Protein AF-A0A412Z226-F1 (afdb_monomer)

Organism: NCBI:txid208479

Sequence (135 aa):
MMKLFKIIYNSFLWAMTMAILCFKNEWLQMRVNTGYIFGGLLILSTVAVWFVFRKRENVFNSLFTAGNLVVCSAIGLVLYGSERMKVVPAALVREGIHQTRIPFSKINLILCIITVAGMFIIGLNDILKLKQADR

Mean predicted aligned error: 6.33 Å

Foldseek 3Di:
DVQLLLLLLLQLLVLLLVLLVQCVPPVSVVPDQSLVSSVVSSVVSSVVSCVVCVPPRPPRALVVSVVSNVVSVVSNCVPQNPPCSQQSSLSSNCSNVVPPPDDSVVSVVVVVCSNVVSSVVRNVVNVV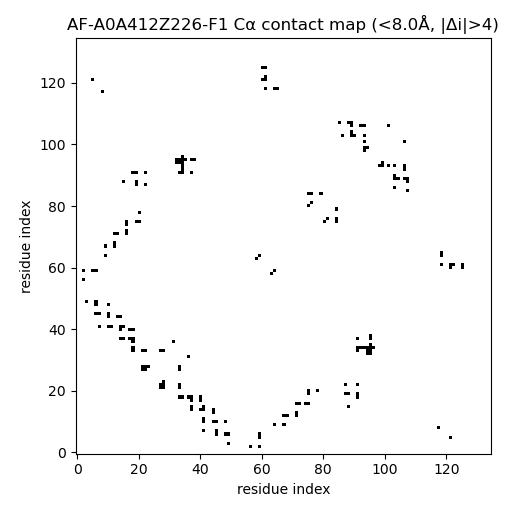VVVVVVD

Secondary structure (DSSP, 8-state):
-HHHHHHHHHHHHHHHHHHHHHHT-HHHHHHS-HHHHHHHHHHHHHHHHHHHTTT-SSS--HHHHHHHHHHHHHHHHHHHHHHHTTTHHHHHHHHHTT-TTS-HHHHHHHHHHHHHHHHHHHHHHHHHHHHHH--

Radius of gyration: 16.16 Å; Cα contacts (8 Å, |Δi|>4): 107; chains: 1; bounding box: 41×26×45 Å

Solvent-accessible surface area (backbone atoms only — not comparable to full-atom values): 7333 Å² total; per-residue (Å²): 113,69,68,59,52,52,45,45,53,55,19,43,50,51,18,50,45,51,32,53,56,49,56,68,37,60,74,49,49,77,75,40,64,51,17,54,49,27,54,50,38,30,52,53,41,30,52,52,51,48,64,76,41,65,88,55,83,76,74,77,38,48,69,52,52,52,50,49,51,51,51,40,50,48,53,47,39,74,76,53,32,80,72,44,56,71,44,52,65,26,50,33,53,34,55,47,69,73,43,86,84,65,57,54,68,61,48,43,51,51,52,48,49,52,55,53,50,53,51,49,56,45,41,52,52,50,53,53,51,53,60,60,73,77,105

Structure (mmCIF, N/CA/C/O backbone):
data_AF-A0A412Z226-F1
#
_entry.id   AF-A0A412Z226-F1
#
loop_
_atom_site.group_PDB
_atom_site.id
_atom_site.type_symbol
_atom_site.label_atom_id
_atom_site.label_alt_id
_atom_site.label_comp_id
_atom_site.label_asym_id
_atom_site.label_entity_id
_atom_site.label_seq_id
_atom_site.pdbx_PDB_ins_code
_atom_site.Cartn_x
_atom_site.Cartn_y
_atom_site.Cartn_z
_atom_site.occupancy
_atom_site.B_iso_or_equiv
_atom_site.auth_seq_id
_atom_site.auth_comp_id
_atom_site.auth_asym_id
_atom_site.auth_atom_id
_atom_site.pdbx_PDB_model_num
ATOM 1 N N . MET A 1 1 ? -1.911 2.438 21.346 1.00 64.62 1 MET A N 1
ATOM 2 C CA . MET A 1 1 ? -0.945 1.841 20.391 1.00 64.62 1 MET A CA 1
ATOM 3 C C . MET A 1 1 ? -1.627 1.336 19.112 1.00 64.62 1 MET A C 1
ATOM 5 O O . MET A 1 1 ? -1.274 1.804 18.038 1.00 64.62 1 MET A O 1
ATOM 9 N N . MET A 1 2 ? -2.672 0.500 19.203 1.00 82.56 2 MET A N 1
ATOM 10 C CA . MET 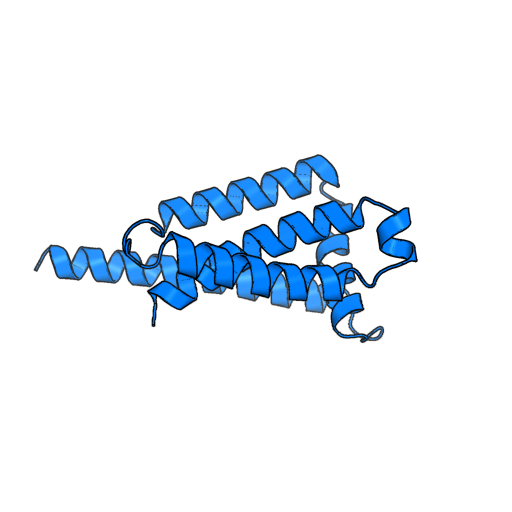A 1 2 ? -3.373 -0.062 18.026 1.00 82.56 2 MET A CA 1
ATOM 11 C C . MET A 1 2 ? -3.993 0.970 17.067 1.00 82.56 2 MET A C 1
ATOM 13 O O . MET A 1 2 ? -3.996 0.763 15.857 1.00 82.56 2 MET A O 1
ATOM 17 N N . LYS A 1 3 ? -4.470 2.117 17.574 1.00 80.19 3 LYS A N 1
ATOM 18 C CA . LYS A 1 3 ? -4.974 3.214 16.728 1.00 80.19 3 LYS A CA 1
ATOM 19 C C . LYS A 1 3 ? -3.901 3.754 15.776 1.00 80.19 3 LYS A C 1
ATOM 21 O O . LYS A 1 3 ? -4.180 3.974 14.604 1.00 80.19 3 LYS A O 1
ATOM 26 N N . LEU A 1 4 ? -2.675 3.933 16.271 1.00 83.19 4 LEU A N 1
ATOM 27 C CA . LEU A 1 4 ? -1.553 4.427 15.473 1.00 83.19 4 LEU A CA 1
ATOM 28 C C . LEU A 1 4 ? -1.175 3.413 14.386 1.00 83.19 4 LEU A C 1
ATOM 30 O O . LEU A 1 4 ? -0.998 3.796 13.237 1.00 83.19 4 LEU A O 1
ATOM 34 N N . PHE A 1 5 ? -1.151 2.120 14.727 1.00 87.00 5 PHE A N 1
ATOM 35 C CA . PHE A 1 5 ? -0.902 1.045 13.764 1.00 87.00 5 PHE A CA 1
ATOM 36 C C . PHE A 1 5 ? -1.931 1.039 12.625 1.00 87.00 5 PHE A C 1
ATOM 38 O O . PHE A 1 5 ? -1.558 1.018 11.457 1.00 87.00 5 PHE A O 1
ATOM 45 N N . LYS A 1 6 ? -3.226 1.144 12.954 1.00 86.75 6 LYS A N 1
ATOM 46 C CA . LYS A 1 6 ? -4.313 1.228 11.964 1.00 86.75 6 LYS A CA 1
ATOM 47 C C . LYS A 1 6 ? -4.163 2.428 11.025 1.00 86.75 6 LYS A C 1
ATOM 49 O O . LYS A 1 6 ? -4.404 2.293 9.826 1.00 86.75 6 LYS A O 1
ATOM 54 N N . ILE A 1 7 ? -3.752 3.579 11.562 1.00 87.19 7 ILE A N 1
ATOM 55 C CA . ILE A 1 7 ? -3.501 4.795 10.778 1.00 87.19 7 ILE A CA 1
ATOM 56 C C . ILE A 1 7 ? -2.303 4.596 9.850 1.00 87.19 7 ILE A C 1
ATOM 58 O O . ILE A 1 7 ? -2.431 4.851 8.655 1.00 87.19 7 ILE A O 1
ATOM 62 N N . ILE A 1 8 ? -1.176 4.104 10.369 1.00 89.56 8 ILE A N 1
ATOM 63 C CA . ILE A 1 8 ? 0.040 3.858 9.580 1.00 89.56 8 ILE A CA 1
ATOM 64 C C . ILE A 1 8 ? -0.246 2.852 8.464 1.00 89.56 8 ILE A C 1
ATOM 66 O O . ILE A 1 8 ? 0.140 3.085 7.326 1.00 89.56 8 ILE A O 1
ATOM 70 N N . TYR A 1 9 ? -0.966 1.768 8.756 1.00 89.19 9 TYR A N 1
ATOM 71 C CA . TYR A 1 9 ? -1.285 0.744 7.764 1.00 89.19 9 TYR A CA 1
ATOM 72 C C . TYR A 1 9 ? -2.191 1.272 6.642 1.00 89.19 9 TYR A C 1
ATOM 74 O O . TYR A 1 9 ? -1.904 1.069 5.466 1.00 89.19 9 TYR A O 1
ATOM 82 N N . ASN A 1 10 ? -3.257 2.006 6.976 1.00 89.06 10 ASN A N 1
ATOM 83 C CA . ASN A 1 10 ? -4.110 2.613 5.948 1.00 89.06 10 ASN A CA 1
ATOM 84 C C . ASN A 1 10 ? -3.354 3.690 5.149 1.00 89.06 10 ASN A C 1
ATOM 86 O O . ASN A 1 10 ? -3.517 3.783 3.934 1.00 89.06 10 ASN A O 1
ATOM 90 N N . SER A 1 11 ? -2.486 4.456 5.812 1.00 90.06 11 SER A N 1
ATOM 91 C CA . SER A 1 11 ? -1.613 5.440 5.163 1.00 90.06 11 SER A CA 1
ATOM 92 C C . SER A 1 11 ? -0.607 4.767 4.230 1.00 90.06 11 SER A C 1
ATOM 94 O O . SER A 1 11 ? -0.366 5.269 3.142 1.00 90.06 11 SER A O 1
ATOM 96 N N . PHE A 1 12 ? -0.088 3.593 4.594 1.00 91.69 12 PHE A N 1
ATOM 97 C CA . PHE A 1 12 ? 0.779 2.778 3.746 1.00 91.69 12 PHE A CA 1
ATOM 98 C C . PHE A 1 12 ? 0.087 2.342 2.452 1.00 91.69 12 PHE A C 1
ATOM 100 O O . PHE A 1 12 ? 0.662 2.525 1.381 1.00 91.69 12 PHE A O 1
ATOM 107 N N . LEU A 1 13 ? -1.152 1.844 2.520 1.00 89.88 13 LEU A N 1
ATOM 108 C CA . LEU A 1 13 ? -1.909 1.447 1.324 1.00 89.88 13 LEU A CA 1
ATOM 109 C C . LEU A 1 13 ? -2.118 2.624 0.358 1.00 89.88 13 LEU A C 1
ATOM 111 O O . LEU A 1 13 ? -1.884 2.507 -0.849 1.00 89.88 13 LEU A O 1
ATOM 115 N N . TRP A 1 14 ? -2.502 3.782 0.896 1.00 90.06 14 TRP A N 1
ATOM 116 C CA . TRP A 1 14 ? -2.720 4.989 0.100 1.00 90.06 14 TRP A CA 1
ATOM 117 C C . TRP A 1 14 ? -1.420 5.600 -0.424 1.00 90.06 14 TRP A C 1
ATOM 119 O O . TRP A 1 14 ? -1.355 5.966 -1.596 1.00 90.06 14 TRP A O 1
ATOM 129 N N . ALA A 1 15 ? -0.369 5.662 0.395 1.00 89.19 15 ALA A N 1
ATOM 130 C CA . ALA A 1 15 ? 0.947 6.137 -0.023 1.00 89.19 15 ALA A CA 1
ATOM 131 C C . ALA A 1 15 ? 1.520 5.258 -1.137 1.00 89.19 15 ALA A C 1
ATOM 133 O O . ALA A 1 15 ? 2.048 5.787 -2.111 1.00 89.19 15 ALA A O 1
ATOM 134 N N . MET A 1 16 ? 1.351 3.935 -1.045 1.00 88.38 16 MET A N 1
ATOM 135 C CA . MET A 1 16 ? 1.778 3.011 -2.093 1.00 88.38 16 MET A CA 1
ATOM 136 C C . MET A 1 16 ? 1.019 3.257 -3.401 1.00 88.38 16 MET A C 1
ATOM 138 O O . MET A 1 16 ? 1.626 3.354 -4.463 1.00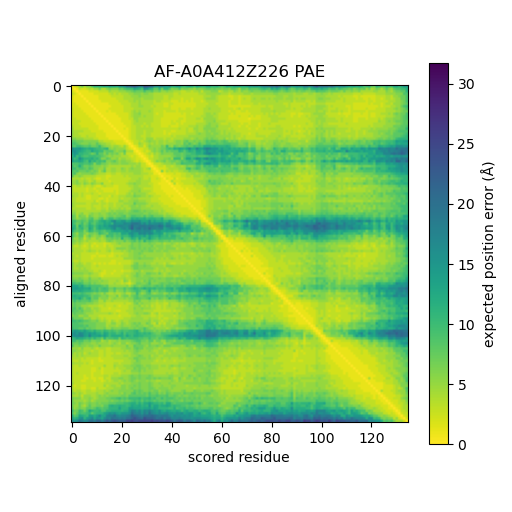 88.38 16 MET A O 1
ATOM 142 N N . THR A 1 17 ? -0.300 3.437 -3.325 1.00 88.19 17 THR A N 1
ATOM 143 C CA . THR A 1 17 ? -1.148 3.717 -4.496 1.00 88.19 17 THR A CA 1
ATOM 144 C C . THR A 1 17 ? -0.780 5.044 -5.162 1.00 88.19 17 THR A C 1
ATOM 146 O O . THR A 1 17 ? -0.627 5.110 -6.382 1.00 88.19 17 THR A O 1
ATOM 149 N N . MET A 1 18 ? -0.573 6.095 -4.367 1.00 85.94 18 MET A N 1
ATOM 150 C CA . MET A 1 18 ? -0.148 7.406 -4.862 1.00 85.94 18 MET A CA 1
ATOM 151 C C . MET A 1 18 ? 1.262 7.368 -5.455 1.00 85.94 18 MET A C 1
ATOM 153 O O . MET A 1 18 ? 1.515 7.983 -6.486 1.00 85.94 18 MET A O 1
ATOM 157 N N . ALA A 1 19 ? 2.172 6.600 -4.864 1.00 85.81 19 ALA A N 1
ATOM 158 C CA . ALA A 1 19 ? 3.516 6.448 -5.398 1.00 85.81 19 ALA A CA 1
ATOM 159 C C . ALA A 1 19 ? 3.513 5.685 -6.739 1.00 85.81 19 ALA A C 1
ATOM 161 O O . ALA A 1 19 ? 4.212 6.079 -7.670 1.00 85.81 19 ALA A O 1
ATOM 162 N N . ILE A 1 20 ? 2.657 4.666 -6.889 1.00 84.81 20 ILE A N 1
ATOM 163 C CA . ILE A 1 20 ? 2.427 3.966 -8.166 1.00 84.81 20 ILE A CA 1
ATOM 164 C C . ILE A 1 20 ? 1.857 4.923 -9.229 1.00 84.81 20 ILE A C 1
ATOM 166 O O . ILE A 1 20 ? 2.294 4.901 -10.384 1.00 84.81 20 ILE A O 1
ATOM 170 N N . LEU A 1 21 ? 0.919 5.797 -8.847 1.00 84.19 21 LEU A N 1
ATOM 171 C CA . LEU A 1 21 ? 0.396 6.861 -9.712 1.00 84.19 21 LEU A CA 1
ATOM 172 C C . LEU A 1 21 ? 1.505 7.818 -10.169 1.00 84.19 21 LEU A C 1
ATOM 174 O O . LEU A 1 21 ? 1.614 8.105 -11.360 1.00 84.19 21 LEU A O 1
ATOM 178 N N . CYS A 1 22 ? 2.364 8.257 -9.248 1.00 81.62 22 CYS A N 1
ATOM 179 C CA . CYS A 1 22 ? 3.523 9.095 -9.550 1.00 81.62 22 CYS A CA 1
ATOM 180 C C . CYS A 1 22 ? 4.530 8.397 -10.475 1.00 81.62 22 CYS A C 1
ATOM 182 O O . CYS A 1 22 ? 5.075 9.045 -11.364 1.00 81.62 22 CYS A O 1
ATOM 184 N N . PHE A 1 23 ? 4.723 7.083 -10.326 1.00 78.56 23 PHE A N 1
ATOM 185 C CA . PHE A 1 23 ? 5.595 6.279 -11.189 1.00 78.56 23 PHE A CA 1
ATOM 186 C C . PHE A 1 23 ? 5.112 6.236 -12.647 1.00 78.56 23 PHE A C 1
ATOM 188 O O . PHE A 1 23 ? 5.904 6.005 -13.552 1.00 78.56 23 PHE A O 1
ATOM 195 N N . LYS A 1 24 ? 3.818 6.492 -12.901 1.00 79.56 24 LYS A N 1
ATOM 196 C CA . LYS A 1 24 ? 3.270 6.495 -14.270 1.00 79.56 24 LYS A CA 1
ATOM 197 C C . LYS A 1 24 ? 3.727 7.727 -15.044 1.00 79.56 24 LYS A C 1
ATOM 199 O O . LYS A 1 24 ? 3.721 7.727 -16.271 1.00 79.56 24 LYS A O 1
ATOM 204 N N . ASN A 1 25 ? 4.091 8.788 -14.330 1.00 80.88 25 ASN A N 1
ATOM 205 C CA . ASN A 1 25 ? 4.602 9.998 -14.935 1.00 80.88 25 ASN A CA 1
ATOM 206 C C . ASN A 1 25 ? 6.101 9.833 -15.214 1.00 80.88 25 ASN A C 1
ATOM 208 O O . ASN A 1 25 ? 6.932 10.021 -14.326 1.00 80.88 25 ASN A O 1
ATOM 212 N N . GLU A 1 26 ? 6.435 9.514 -16.464 1.00 71.31 26 GLU A N 1
ATOM 213 C CA . GLU A 1 26 ? 7.817 9.308 -16.915 1.00 71.31 26 GLU A CA 1
ATOM 214 C C . GLU A 1 26 ? 8.711 10.523 -16.635 1.00 71.31 26 GLU A C 1
ATOM 216 O O . GLU A 1 26 ? 9.860 10.372 -16.225 1.00 71.31 26 GLU A O 1
ATOM 221 N N . TRP A 1 27 ? 8.176 11.741 -16.775 1.00 73.06 27 TRP A N 1
ATOM 222 C CA . TRP A 1 27 ? 8.922 12.966 -16.482 1.00 73.06 27 TRP A CA 1
ATOM 223 C C . TRP A 1 27 ? 9.330 13.044 -15.007 1.00 73.06 27 TRP A C 1
ATOM 225 O O . TRP A 1 27 ? 10.448 13.445 -14.683 1.00 73.06 27 TRP A O 1
ATOM 235 N N . LEU A 1 28 ? 8.433 12.619 -14.114 1.00 71.44 28 LEU A N 1
ATOM 236 C CA . LEU A 1 28 ? 8.691 12.581 -12.680 1.00 71.44 28 LEU A CA 1
ATOM 237 C C . LEU A 1 28 ? 9.673 11.459 -12.330 1.00 71.44 28 LEU A C 1
ATOM 239 O O . LEU A 1 28 ? 10.614 11.691 -11.574 1.00 71.44 28 LEU A O 1
ATOM 243 N N . GLN A 1 29 ? 9.492 10.279 -12.927 1.00 73.94 29 GLN A N 1
ATOM 244 C CA . GLN A 1 29 ? 10.354 9.116 -12.717 1.00 73.94 29 GLN A CA 1
ATOM 245 C C . GLN A 1 29 ? 11.808 9.395 -13.129 1.00 73.94 29 GLN A C 1
ATOM 247 O O . GLN A 1 29 ? 12.736 8.980 -12.440 1.00 73.94 29 GLN A O 1
ATOM 252 N N . MET A 1 30 ? 12.027 10.137 -14.219 1.00 72.44 30 MET A N 1
ATOM 253 C CA . MET A 1 30 ? 13.379 10.479 -14.680 1.00 72.44 30 MET A CA 1
ATOM 254 C C . MET A 1 30 ? 14.070 11.566 -13.841 1.00 72.44 30 MET A C 1
ATOM 256 O O . MET A 1 30 ? 15.287 11.721 -13.932 1.00 72.44 30 MET A O 1
ATOM 260 N N . ARG A 1 31 ? 13.325 12.354 -13.054 1.00 79.00 31 ARG A N 1
ATOM 261 C CA . ARG A 1 31 ? 13.860 13.518 -12.319 1.00 79.00 31 ARG A CA 1
ATOM 262 C C . ARG A 1 31 ? 13.930 13.316 -10.813 1.00 79.00 31 ARG A C 1
ATOM 264 O O . ARG A 1 31 ? 14.768 13.938 -10.163 1.00 79.00 31 ARG A O 1
ATOM 271 N N . VAL A 1 32 ? 13.055 12.486 -10.257 1.00 75.25 32 VAL A N 1
ATOM 272 C CA . VAL A 1 32 ? 12.901 12.317 -8.813 1.00 75.25 32 VAL A CA 1
ATOM 273 C C . VAL A 1 32 ? 12.864 10.833 -8.483 1.00 75.25 32 VAL A C 1
ATOM 275 O O . VAL A 1 32 ? 12.119 10.071 -9.090 1.00 75.25 32 VAL A O 1
ATOM 278 N N . ASN A 1 33 ? 13.636 10.429 -7.472 1.00 80.94 33 ASN A N 1
ATOM 279 C CA . ASN A 1 33 ? 13.584 9.065 -6.958 1.00 80.94 33 ASN A CA 1
ATOM 280 C C . ASN A 1 33 ? 12.178 8.783 -6.401 1.00 80.94 33 ASN A C 1
ATOM 282 O O . ASN A 1 33 ? 11.751 9.368 -5.397 1.00 80.94 33 ASN A O 1
ATOM 286 N N . THR A 1 34 ? 11.467 7.866 -7.052 1.00 77.94 34 THR A N 1
ATOM 287 C CA . THR A 1 34 ? 10.076 7.546 -6.720 1.00 77.94 34 THR A CA 1
ATOM 288 C C . THR A 1 34 ? 9.932 6.873 -5.354 1.00 77.94 34 THR A C 1
ATOM 290 O O . THR A 1 34 ? 8.900 7.015 -4.694 1.00 77.94 34 THR A O 1
ATOM 293 N N . GLY A 1 35 ? 10.995 6.245 -4.852 1.00 78.88 35 GLY A N 1
ATOM 294 C CA . GLY A 1 35 ? 11.045 5.710 -3.498 1.00 78.88 35 GLY A CA 1
ATOM 295 C C . GLY A 1 35 ? 11.059 6.783 -2.405 1.00 78.88 35 GLY A C 1
ATOM 296 O O . GLY A 1 35 ? 10.441 6.590 -1.356 1.00 78.88 35 GLY A O 1
ATOM 297 N N . TYR A 1 36 ? 11.670 7.949 -2.651 1.00 82.94 36 TYR A N 1
ATOM 298 C CA . TYR A 1 36 ? 11.557 9.089 -1.729 1.00 82.94 36 TYR A CA 1
ATOM 299 C C . TYR A 1 36 ? 10.161 9.704 -1.749 1.00 82.94 36 TYR A C 1
ATOM 301 O O . TYR A 1 36 ? 9.664 10.114 -0.700 1.00 82.94 36 TYR A O 1
ATOM 309 N N . ILE A 1 37 ? 9.500 9.707 -2.910 1.00 84.62 37 ILE A N 1
ATOM 310 C CA . ILE A 1 37 ? 8.101 10.132 -3.022 1.00 84.62 37 ILE A CA 1
ATOM 311 C C . ILE A 1 37 ? 7.214 9.231 -2.156 1.00 84.62 37 ILE A C 1
ATOM 313 O O . ILE A 1 37 ? 6.404 9.740 -1.385 1.00 84.62 37 ILE A O 1
ATOM 317 N N . PHE A 1 38 ? 7.410 7.910 -2.201 1.00 86.69 38 PHE A N 1
ATOM 318 C CA . PHE A 1 38 ? 6.690 6.984 -1.323 1.00 86.69 38 PHE A CA 1
ATOM 319 C C . PHE A 1 38 ? 6.958 7.235 0.163 1.00 86.69 38 PHE A C 1
ATOM 321 O O . PHE A 1 38 ? 6.007 7.346 0.937 1.00 86.69 38 PHE A O 1
ATOM 328 N N . GLY A 1 39 ? 8.224 7.375 0.567 1.00 84.50 39 GLY A N 1
ATOM 329 C CA . GLY A 1 39 ? 8.571 7.667 1.962 1.00 84.50 39 GLY A CA 1
ATOM 330 C C . GLY A 1 39 ? 7.964 8.985 2.458 1.00 84.50 39 GLY A C 1
ATOM 331 O O . GLY A 1 39 ? 7.368 9.033 3.536 1.00 84.50 39 GLY A O 1
ATOM 332 N N . GLY A 1 40 ? 8.045 10.041 1.645 1.00 87.12 40 GLY A N 1
ATOM 333 C CA . GLY A 1 40 ? 7.455 11.346 1.945 1.00 87.12 40 GLY A CA 1
ATOM 334 C C . GLY A 1 40 ? 5.931 11.291 2.045 1.00 87.12 40 GLY A C 1
ATOM 335 O O . GLY A 1 40 ? 5.359 11.782 3.019 1.00 87.12 40 GLY A O 1
ATOM 336 N N . LEU A 1 41 ? 5.269 10.631 1.089 1.00 89.06 41 LEU A N 1
ATOM 337 C CA . LEU A 1 41 ? 3.819 10.426 1.104 1.00 89.06 41 LEU A CA 1
ATOM 338 C C . LEU A 1 41 ? 3.369 9.613 2.315 1.00 89.06 41 LEU A C 1
ATOM 340 O O . LEU A 1 41 ? 2.329 9.926 2.891 1.00 89.06 41 LEU A O 1
ATOM 344 N N . LEU A 1 42 ? 4.136 8.605 2.734 1.00 90.06 42 LEU A N 1
ATOM 345 C CA . LEU A 1 42 ? 3.819 7.798 3.910 1.00 90.06 42 LEU A CA 1
ATOM 346 C C . LEU A 1 42 ? 3.812 8.647 5.184 1.00 90.06 42 LEU A C 1
ATOM 348 O O . LEU A 1 42 ? 2.865 8.574 5.967 1.00 90.06 42 LEU A O 1
ATOM 352 N N . ILE A 1 43 ? 4.837 9.479 5.380 1.00 89.56 43 ILE A N 1
ATOM 353 C CA . ILE A 1 43 ? 4.927 10.359 6.551 1.00 89.56 43 ILE A CA 1
ATOM 354 C C . ILE A 1 43 ? 3.813 11.409 6.504 1.00 89.56 43 ILE A C 1
ATOM 356 O O . ILE A 1 43 ? 3.073 11.559 7.476 1.00 89.56 43 ILE A O 1
ATOM 360 N N . LEU A 1 44 ? 3.645 12.088 5.365 1.00 89.75 44 LEU A N 1
ATOM 361 C CA . LEU A 1 44 ? 2.634 13.134 5.195 1.00 89.75 44 LEU A CA 1
ATOM 362 C C . LEU A 1 44 ? 1.214 12.605 5.411 1.00 89.75 44 LEU A C 1
ATOM 364 O O . LEU A 1 44 ? 0.451 13.197 6.173 1.00 89.75 44 LEU A O 1
ATOM 368 N N . SER A 1 45 ? 0.866 11.475 4.790 1.00 86.12 45 SER A N 1
ATOM 369 C CA . SER A 1 45 ? -0.456 10.857 4.952 1.00 86.12 45 SER A CA 1
ATOM 370 C C . SER A 1 45 ? -0.689 10.389 6.386 1.00 86.12 45 SER A C 1
ATOM 372 O O . SER A 1 45 ? -1.749 10.665 6.945 1.00 86.12 45 SER A O 1
ATOM 374 N N . THR A 1 46 ? 0.315 9.791 7.031 1.00 87.12 46 THR A N 1
ATOM 375 C CA . THR A 1 46 ? 0.213 9.370 8.436 1.00 87.12 46 THR A CA 1
ATOM 376 C C . THR A 1 46 ? -0.043 10.562 9.358 1.00 87.12 46 THR A C 1
ATOM 378 O O . THR A 1 46 ? -0.940 10.500 10.200 1.00 87.12 46 THR A O 1
ATOM 381 N N . VAL A 1 47 ? 0.699 11.662 9.191 1.00 88.44 47 VAL A N 1
ATOM 382 C CA . VAL A 1 47 ? 0.535 12.880 10.003 1.00 88.44 47 VAL A CA 1
ATOM 383 C C . VAL A 1 47 ? -0.824 13.531 9.748 1.00 88.44 47 VAL A C 1
ATOM 385 O O . VAL A 1 47 ? -1.525 13.867 10.704 1.00 88.44 47 VAL A O 1
ATOM 388 N N . ALA A 1 48 ? -1.233 13.658 8.483 1.00 86.81 48 ALA A N 1
ATOM 389 C CA . ALA A 1 48 ? -2.518 14.243 8.113 1.00 86.81 48 ALA A CA 1
ATOM 390 C C . ALA A 1 48 ? -3.694 13.436 8.687 1.00 86.81 48 ALA A C 1
ATOM 392 O O . ALA A 1 48 ? -4.572 13.991 9.349 1.00 86.81 48 ALA A O 1
ATOM 393 N N . VAL A 1 49 ? -3.687 12.113 8.504 1.00 85.19 49 VAL A N 1
ATOM 394 C CA . VAL A 1 49 ? -4.739 11.222 9.014 1.00 85.19 49 VAL A CA 1
ATOM 395 C C . VAL A 1 49 ? -4.747 11.213 10.543 1.00 85.19 49 VAL A C 1
ATOM 397 O O . VAL A 1 49 ? -5.817 11.258 11.155 1.00 85.19 49 VAL A O 1
ATOM 400 N N . TRP A 1 50 ? -3.577 11.212 11.184 1.00 85.50 50 TRP A N 1
ATOM 401 C CA . TRP A 1 50 ? -3.489 11.309 12.638 1.00 85.50 50 TRP A CA 1
ATOM 402 C C . TRP A 1 50 ? -4.075 12.620 13.169 1.00 85.50 50 TRP A C 1
ATOM 404 O O . TRP A 1 50 ? -4.819 12.595 14.152 1.00 85.50 50 TRP A O 1
ATOM 414 N N . PHE A 1 51 ? -3.796 13.744 12.505 1.00 85.56 51 PHE A N 1
ATOM 415 C CA . PHE A 1 51 ? -4.321 15.053 12.887 1.00 85.56 51 PHE A CA 1
ATOM 416 C C . PHE A 1 51 ? -5.847 15.123 12.729 1.00 85.56 51 PHE A C 1
ATOM 418 O O . PHE A 1 51 ? -6.550 15.477 13.678 1.00 85.56 51 PHE A O 1
ATOM 425 N N . VAL A 1 52 ? -6.373 14.703 11.573 1.00 83.25 52 VAL A N 1
ATOM 426 C CA . VAL A 1 52 ? -7.815 14.735 11.265 1.00 83.25 52 VAL A CA 1
ATOM 427 C C . VAL A 1 52 ? -8.611 13.800 12.182 1.00 83.25 52 VAL A C 1
ATOM 429 O O . VAL A 1 52 ? -9.647 14.181 12.728 1.00 83.25 52 VAL A O 1
ATOM 432 N N . PHE A 1 53 ? -8.120 12.581 12.413 1.00 81.06 53 PHE A N 1
ATOM 433 C CA . PHE A 1 53 ? -8.832 11.561 13.192 1.00 81.06 53 PHE A CA 1
ATOM 434 C C . PHE A 1 53 ? -8.379 11.482 14.653 1.00 81.06 53 PHE A C 1
ATOM 436 O O . PHE A 1 53 ? -8.685 10.514 15.363 1.00 81.06 53 PHE A O 1
ATOM 443 N N . ARG A 1 54 ? -7.707 12.524 15.160 1.00 74.94 54 ARG A N 1
ATOM 444 C CA . ARG A 1 54 ? -7.201 12.562 16.539 1.00 74.94 54 ARG A CA 1
ATOM 445 C C . ARG A 1 54 ? -8.294 12.245 17.563 1.00 74.94 54 ARG A C 1
ATOM 447 O O . ARG A 1 54 ? -8.063 11.427 18.451 1.00 74.94 54 ARG A O 1
ATOM 454 N N . LYS A 1 55 ? -9.503 12.790 17.375 1.00 69.56 55 LYS A N 1
ATOM 455 C CA . LYS A 1 55 ? -10.656 12.618 18.283 1.00 69.56 55 LYS A CA 1
ATOM 456 C C . LYS A 1 55 ? -11.569 11.420 17.979 1.00 69.56 55 LYS A C 1
ATOM 458 O O . LYS A 1 55 ? -12.427 11.113 18.795 1.00 69.56 55 LYS A O 1
ATOM 463 N N . ARG A 1 56 ? -11.410 10.724 16.844 1.00 65.38 56 ARG A N 1
ATOM 464 C CA . ARG A 1 56 ? -12.257 9.568 16.484 1.00 65.38 56 ARG A CA 1
ATOM 465 C C . ARG A 1 56 ? -11.460 8.270 16.547 1.00 65.38 56 ARG A C 1
ATOM 467 O O . ARG A 1 56 ? -10.499 8.097 15.805 1.00 65.38 56 ARG A O 1
ATOM 474 N N . GLU A 1 57 ? -11.831 7.355 17.438 1.00 62.38 57 GLU A N 1
ATOM 475 C CA . GLU A 1 57 ? -11.134 6.065 17.582 1.00 62.38 57 GLU A CA 1
ATOM 476 C C . GLU A 1 57 ? -11.704 4.941 16.712 1.00 62.38 57 GLU A C 1
ATOM 478 O O . GLU A 1 57 ? -10.964 4.025 16.363 1.00 62.38 57 GLU A O 1
ATOM 483 N N . ASN A 1 58 ? -12.981 5.016 16.322 1.00 64.00 58 ASN A N 1
ATOM 484 C CA . ASN A 1 58 ? -13.694 3.864 15.758 1.00 64.00 58 ASN A CA 1
ATOM 485 C C . ASN A 1 58 ? -13.826 3.851 14.223 1.00 64.00 58 ASN A C 1
ATOM 487 O O . ASN A 1 58 ? -14.520 3.006 13.672 1.00 64.00 58 ASN A O 1
ATOM 491 N N . VAL A 1 59 ? -13.185 4.786 13.514 1.00 66.62 59 VAL A N 1
ATOM 492 C CA . VAL A 1 59 ? -13.324 4.902 12.045 1.00 66.62 59 VAL A CA 1
ATOM 493 C C . VAL A 1 59 ? -12.541 3.804 11.313 1.00 66.62 59 VAL A C 1
ATOM 495 O O . VAL A 1 59 ? -12.967 3.320 10.271 1.00 66.62 59 VAL A O 1
ATOM 498 N N . PHE A 1 60 ? -11.421 3.352 11.882 1.00 72.19 60 PHE A N 1
ATOM 499 C CA . PHE A 1 60 ? -10.557 2.339 11.274 1.00 72.19 60 PHE A CA 1
ATOM 500 C C . PHE A 1 60 ? -10.945 0.925 11.720 1.00 72.19 60 PHE A C 1
ATOM 502 O O . PHE A 1 60 ? -10.196 0.264 12.443 1.00 72.19 60 PHE A O 1
ATOM 509 N N . ASN A 1 61 ? -12.131 0.467 11.327 1.00 78.12 61 ASN A N 1
ATOM 510 C CA . ASN A 1 61 ? -12.536 -0.928 11.515 1.00 78.12 61 ASN A CA 1
ATOM 511 C C . ASN A 1 61 ? -11.887 -1.835 10.444 1.00 78.12 61 ASN A C 1
ATOM 513 O O . ASN A 1 61 ? -11.432 -1.358 9.395 1.00 78.12 61 ASN A O 1
ATOM 517 N N . SER A 1 62 ? -11.857 -3.141 10.688 1.00 79.38 62 SER A N 1
ATOM 518 C CA . SER A 1 62 ? -11.365 -4.161 9.761 1.00 79.38 62 SER A CA 1
ATOM 519 C C . SER A 1 62 ? -12.071 -4.071 8.405 1.00 79.38 62 SER A C 1
ATOM 521 O O . SER A 1 62 ? -11.400 -4.039 7.379 1.00 79.38 62 SER A O 1
ATOM 523 N N . LEU A 1 63 ? -13.395 -3.866 8.398 1.00 82.25 63 LEU A N 1
ATOM 524 C CA . LEU A 1 63 ? -14.191 -3.623 7.184 1.00 82.25 63 LEU A CA 1
ATOM 525 C C . LEU A 1 63 ? -13.700 -2.414 6.374 1.00 82.25 63 LEU A C 1
ATOM 527 O O . LEU A 1 63 ? -13.554 -2.504 5.159 1.00 82.25 63 LEU A O 1
ATOM 531 N N . PHE A 1 64 ? -13.400 -1.294 7.038 1.00 85.06 64 PHE A N 1
ATOM 532 C CA . PHE A 1 64 ? -12.891 -0.092 6.371 1.00 85.06 64 PHE A CA 1
ATOM 533 C C . PHE A 1 64 ? -11.499 -0.332 5.773 1.00 85.06 64 PHE A C 1
ATOM 535 O O . PHE A 1 64 ? -11.217 0.062 4.644 1.00 85.06 64 PHE A O 1
ATOM 542 N N . THR A 1 65 ? -10.641 -1.033 6.513 1.00 85.88 65 THR A N 1
ATOM 543 C CA . THR A 1 65 ? -9.287 -1.376 6.061 1.00 85.88 65 THR A CA 1
ATOM 544 C C . THR A 1 65 ? -9.315 -2.370 4.894 1.00 85.88 65 THR A C 1
ATOM 546 O O . THR A 1 65 ? -8.555 -2.217 3.940 1.00 85.88 65 THR A O 1
ATOM 549 N N . ALA A 1 66 ? -10.220 -3.351 4.930 1.00 86.06 66 ALA A N 1
ATOM 550 C CA . ALA A 1 66 ? -10.461 -4.284 3.833 1.00 86.06 66 ALA A CA 1
ATOM 551 C C . ALA A 1 66 ? -10.970 -3.557 2.583 1.00 86.06 66 ALA A C 1
ATOM 553 O O . ALA A 1 66 ? -10.434 -3.767 1.496 1.00 86.06 66 ALA A O 1
ATOM 554 N N . GLY A 1 67 ? -11.924 -2.634 2.747 1.00 87.00 67 GLY A N 1
ATOM 555 C CA . GLY A 1 67 ? -12.391 -1.767 1.666 1.00 87.00 67 GLY A CA 1
ATOM 556 C C . GLY A 1 67 ? -11.250 -0.967 1.033 1.00 87.00 67 GLY A C 1
ATOM 557 O O . GLY A 1 67 ? -11.085 -0.998 -0.184 1.00 87.00 67 GLY A O 1
ATOM 558 N N . ASN A 1 68 ? -10.399 -0.332 1.846 1.00 89.75 68 ASN A N 1
ATOM 559 C CA . ASN A 1 68 ? -9.235 0.403 1.343 1.00 89.75 68 ASN A CA 1
ATOM 560 C C . ASN A 1 68 ? -8.253 -0.495 0.590 1.00 89.75 68 ASN A C 1
ATOM 562 O O . ASN A 1 68 ? -7.755 -0.087 -0.455 1.00 89.75 68 ASN A O 1
ATOM 566 N N . LEU A 1 69 ? -7.987 -1.710 1.076 1.00 88.81 69 LEU A N 1
ATOM 567 C CA . LEU A 1 69 ? -7.103 -2.644 0.380 1.00 88.81 69 LEU A CA 1
ATOM 568 C C . LEU A 1 69 ? -7.656 -3.022 -0.999 1.00 88.81 69 LEU A C 1
ATOM 570 O O . LEU A 1 69 ? -6.907 -3.013 -1.978 1.00 88.81 69 LEU A O 1
ATOM 574 N N . VAL A 1 70 ? -8.956 -3.323 -1.084 1.00 89.38 70 VAL A N 1
ATOM 575 C CA . VAL A 1 70 ? -9.624 -3.663 -2.349 1.00 89.38 70 VAL A CA 1
ATOM 576 C C . VAL A 1 70 ? -9.572 -2.481 -3.313 1.00 89.38 70 VAL A C 1
ATOM 578 O O . VAL A 1 70 ? -9.167 -2.654 -4.460 1.00 89.38 70 VAL A O 1
ATOM 581 N N . VAL A 1 71 ? -9.900 -1.275 -2.843 1.00 90.50 71 VAL A N 1
ATOM 582 C CA . VAL A 1 71 ? -9.870 -0.053 -3.661 1.00 90.50 71 VAL A CA 1
ATOM 583 C C . VAL A 1 71 ? -8.451 0.251 -4.148 1.00 90.50 71 VAL A C 1
ATOM 585 O O . VAL A 1 71 ? -8.252 0.442 -5.344 1.00 90.50 71 VAL A O 1
ATOM 588 N N . CYS A 1 72 ? -7.449 0.227 -3.266 1.00 87.81 72 CYS A N 1
ATOM 589 C CA . CYS A 1 72 ? -6.048 0.476 -3.631 1.00 87.81 72 CYS A CA 1
ATOM 590 C C . CYS A 1 72 ? -5.531 -0.550 -4.655 1.00 87.81 72 CYS A C 1
ATOM 592 O O . CYS A 1 72 ? -4.871 -0.191 -5.632 1.00 87.81 72 CYS A O 1
ATOM 594 N N . SER A 1 73 ? -5.879 -1.826 -4.470 1.00 85.56 73 SER A N 1
ATOM 595 C CA . SER A 1 73 ? -5.501 -2.896 -5.400 1.00 85.56 73 SER A CA 1
ATOM 596 C C . SER A 1 73 ? -6.193 -2.739 -6.756 1.00 85.56 73 SER A C 1
ATOM 598 O O . SER A 1 73 ? -5.544 -2.879 -7.792 1.00 85.56 73 SER A O 1
ATOM 600 N N . ALA A 1 74 ? -7.486 -2.401 -6.766 1.00 87.75 74 ALA A N 1
ATOM 601 C CA . ALA A 1 74 ? -8.249 -2.160 -7.987 1.00 87.75 74 ALA A CA 1
ATOM 602 C C . ALA A 1 74 ? -7.698 -0.962 -8.773 1.00 87.75 74 ALA A C 1
ATOM 604 O O . ALA A 1 74 ? -7.500 -1.071 -9.981 1.00 87.75 74 ALA A O 1
ATOM 605 N N . ILE A 1 75 ? -7.376 0.146 -8.094 1.00 87.56 75 ILE A N 1
ATOM 606 C CA . ILE A 1 75 ? -6.761 1.326 -8.720 1.00 87.56 75 ILE A CA 1
ATOM 607 C C . ILE A 1 75 ? -5.446 0.939 -9.405 1.00 87.56 75 ILE A C 1
ATOM 609 O O . ILE A 1 75 ? -5.251 1.253 -10.580 1.00 87.56 75 ILE A O 1
ATOM 613 N N . GLY A 1 76 ? -4.560 0.220 -8.711 1.00 83.44 76 GLY A N 1
ATOM 614 C CA . GLY A 1 76 ? -3.293 -0.207 -9.306 1.00 83.44 76 GLY A CA 1
ATOM 615 C C . GLY A 1 76 ? -3.481 -1.143 -10.506 1.00 83.44 76 GLY A C 1
ATOM 616 O O . GLY A 1 76 ? -2.831 -0.952 -11.537 1.00 83.44 76 GLY A O 1
ATOM 617 N N . LEU A 1 77 ? -4.415 -2.097 -10.413 1.00 85.62 77 LEU A N 1
ATOM 618 C CA . LEU A 1 77 ? -4.730 -3.021 -11.507 1.00 85.62 77 LEU A CA 1
ATOM 619 C C . LEU A 1 77 ? -5.278 -2.299 -12.742 1.00 85.62 77 LEU A C 1
ATOM 621 O O . LEU A 1 77 ? -4.832 -2.590 -13.849 1.00 85.62 77 LEU A O 1
ATOM 625 N N . VAL A 1 78 ? -6.195 -1.344 -12.568 1.00 86.00 78 VAL A N 1
ATOM 626 C CA . VAL A 1 78 ? -6.771 -0.564 -13.677 1.00 86.00 78 VAL A CA 1
ATOM 627 C C . VAL A 1 78 ? -5.708 0.291 -14.370 1.00 86.00 78 VAL A C 1
ATOM 629 O O . VAL A 1 78 ? -5.728 0.443 -15.588 1.00 86.00 78 VAL A O 1
ATOM 632 N N . LEU A 1 79 ? -4.759 0.847 -13.614 1.00 81.44 79 LEU A N 1
ATOM 633 C CA . LEU A 1 79 ? -3.773 1.783 -14.159 1.00 81.44 79 LEU A CA 1
ATOM 634 C C . LEU A 1 79 ? -2.605 1.121 -14.888 1.00 81.44 79 LEU A C 1
ATOM 636 O O . LEU A 1 79 ? -2.103 1.703 -15.852 1.00 81.44 79 LEU A O 1
ATOM 640 N N . TYR A 1 80 ? -2.146 -0.031 -14.399 1.00 77.88 80 TYR A N 1
ATOM 641 C CA . TYR A 1 80 ? -0.924 -0.692 -14.870 1.00 77.88 80 TYR A CA 1
ATOM 642 C C . TYR A 1 80 ? -1.156 -2.070 -15.491 1.00 77.88 80 TYR A C 1
ATOM 644 O O . TYR A 1 80 ? -0.269 -2.584 -16.176 1.00 77.88 80 TYR A O 1
ATOM 652 N N . GLY A 1 81 ? -2.324 -2.673 -15.271 1.00 82.56 81 GLY A N 1
ATOM 653 C CA . GLY A 1 81 ? -2.597 -4.052 -15.654 1.00 82.56 81 GLY A CA 1
ATOM 654 C C . GLY A 1 81 ? -1.884 -5.073 -14.760 1.00 82.56 81 GLY A C 1
ATOM 655 O O . GLY A 1 81 ? -0.989 -4.757 -13.972 1.00 82.56 81 GLY A O 1
ATOM 656 N N . SER A 1 82 ? -2.282 -6.337 -14.892 1.00 75.94 82 SER A N 1
ATOM 657 C CA . SER A 1 82 ? -1.804 -7.451 -14.059 1.00 75.94 82 SER A CA 1
ATOM 658 C C . SER A 1 82 ? -0.305 -7.740 -14.204 1.00 75.94 82 SER A C 1
ATOM 660 O O . SER A 1 82 ? 0.322 -8.214 -13.255 1.00 75.94 82 SER A O 1
ATOM 662 N N . GLU A 1 83 ? 0.290 -7.446 -15.361 1.00 75.94 83 GLU A N 1
ATOM 663 C CA . GLU A 1 83 ? 1.708 -7.716 -15.610 1.00 75.94 83 GLU A CA 1
ATOM 664 C C . GLU A 1 83 ? 2.624 -6.700 -14.931 1.00 75.94 83 GLU A C 1
ATOM 666 O O . GLU A 1 83 ? 3.550 -7.081 -14.210 1.00 75.94 83 GLU A O 1
ATOM 671 N N . ARG A 1 84 ? 2.345 -5.399 -15.086 1.00 76.62 84 ARG A N 1
ATOM 672 C CA . ARG A 1 84 ? 3.189 -4.347 -14.500 1.00 76.62 84 ARG A CA 1
ATOM 673 C C . ARG A 1 84 ? 2.972 -4.195 -12.994 1.00 76.62 84 ARG A C 1
ATOM 675 O O . ARG A 1 84 ? 3.915 -3.838 -12.290 1.00 76.62 84 ARG A O 1
ATOM 682 N N . MET A 1 85 ? 1.800 -4.569 -12.472 1.00 78.62 85 MET A N 1
ATOM 683 C CA . MET A 1 85 ? 1.520 -4.609 -11.026 1.00 78.62 85 MET A CA 1
ATOM 684 C C . MET A 1 85 ? 2.493 -5.525 -10.258 1.00 78.62 85 MET A C 1
ATOM 686 O O . MET A 1 85 ? 2.748 -5.306 -9.078 1.00 78.62 85 MET A O 1
ATOM 690 N N . LYS A 1 86 ? 3.084 -6.528 -10.922 1.00 78.75 86 LYS A N 1
ATOM 691 C CA . LYS A 1 86 ? 4.090 -7.415 -10.317 1.00 78.75 86 LYS A CA 1
ATOM 692 C C . LYS A 1 86 ? 5.468 -6.772 -10.190 1.00 78.75 86 LYS A C 1
ATOM 694 O O . LYS A 1 86 ? 6.303 -7.305 -9.475 1.00 78.75 86 LYS A O 1
ATOM 699 N N . VAL A 1 87 ? 5.759 -5.684 -10.896 1.00 80.56 87 VAL A N 1
ATOM 700 C CA . VAL A 1 87 ? 7.127 -5.138 -10.968 1.00 80.56 87 VAL A CA 1
ATOM 701 C C . VAL A 1 87 ? 7.193 -3.729 -10.397 1.00 80.56 87 VAL A C 1
ATOM 703 O O . VAL A 1 87 ? 8.138 -3.415 -9.679 1.00 80.56 87 VAL A O 1
ATOM 706 N N . VAL A 1 88 ? 6.176 -2.905 -10.651 1.00 83.25 88 VAL A N 1
ATOM 707 C CA . VAL A 1 88 ? 6.156 -1.484 -10.274 1.00 83.25 88 VAL A CA 1
ATOM 708 C C . VAL A 1 88 ? 6.273 -1.269 -8.757 1.00 83.25 88 VAL A C 1
ATOM 710 O O . VAL A 1 88 ? 7.150 -0.506 -8.351 1.00 83.25 88 VAL A O 1
ATOM 713 N N . PRO A 1 89 ? 5.512 -1.971 -7.890 1.00 82.00 89 PRO A N 1
ATOM 714 C CA . PRO A 1 89 ? 5.655 -1.829 -6.441 1.00 82.00 89 PRO A CA 1
ATOM 715 C C . PRO A 1 89 ? 7.069 -2.160 -5.941 1.00 82.00 89 PRO A C 1
ATOM 717 O O . PRO A 1 89 ? 7.637 -1.432 -5.129 1.00 82.00 89 PRO A O 1
ATOM 720 N N . ALA A 1 90 ? 7.666 -3.239 -6.456 1.00 84.69 90 ALA A N 1
ATOM 721 C CA . ALA A 1 90 ? 9.015 -3.643 -6.076 1.00 84.69 90 ALA A CA 1
ATOM 722 C C . ALA A 1 90 ? 10.096 -2.707 -6.626 1.00 84.69 90 ALA A C 1
ATOM 724 O O . AL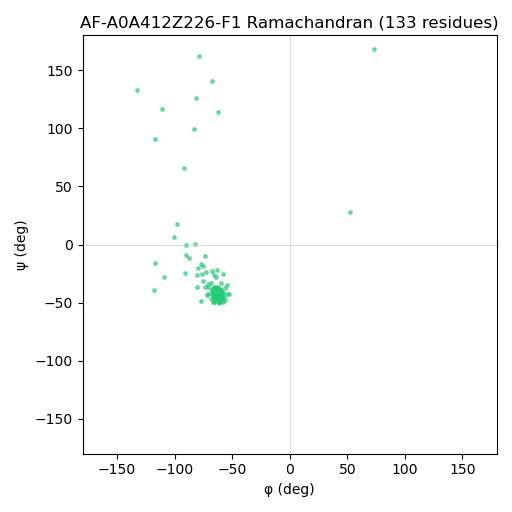A A 1 90 ? 11.085 -2.468 -5.935 1.00 84.69 90 ALA A O 1
ATOM 725 N N . ALA A 1 91 ? 9.929 -2.180 -7.841 1.00 82.69 91 ALA A N 1
ATOM 726 C CA . ALA A 1 91 ? 10.843 -1.203 -8.427 1.00 82.69 91 ALA A CA 1
ATOM 727 C C . ALA A 1 91 ? 10.888 0.082 -7.604 1.00 82.69 91 ALA A C 1
ATOM 729 O O . ALA A 1 91 ? 11.972 0.556 -7.278 1.00 82.69 91 ALA A O 1
ATOM 730 N N . LEU A 1 92 ? 9.724 0.556 -7.169 1.00 85.31 92 LEU A N 1
ATOM 731 C CA . LEU A 1 92 ? 9.603 1.748 -6.345 1.00 85.31 92 LEU A CA 1
ATOM 732 C C . LEU A 1 92 ? 10.349 1.602 -5.012 1.00 85.31 92 LEU A C 1
ATOM 734 O O . LEU A 1 92 ? 11.155 2.453 -4.632 1.00 85.31 92 LEU A O 1
ATOM 738 N N . VAL A 1 93 ? 10.124 0.488 -4.309 1.00 84.25 93 VAL A N 1
ATOM 739 C CA . VAL A 1 93 ? 10.820 0.210 -3.044 1.00 84.25 93 VAL A CA 1
ATOM 740 C C . VAL A 1 93 ? 12.323 0.058 -3.272 1.00 84.25 93 VAL A C 1
ATOM 742 O O . VAL A 1 93 ? 13.109 0.578 -2.483 1.00 84.25 93 VAL A O 1
ATOM 745 N N . ARG A 1 94 ? 12.730 -0.609 -4.360 1.00 84.62 94 ARG A N 1
ATOM 746 C CA . ARG A 1 94 ? 14.138 -0.815 -4.731 1.00 84.62 94 ARG A CA 1
ATOM 747 C C . ARG A 1 94 ? 14.871 0.500 -5.004 1.00 84.62 94 ARG A C 1
ATOM 749 O O . ARG A 1 94 ? 16.014 0.646 -4.572 1.00 84.62 94 ARG A O 1
ATOM 756 N N . GLU A 1 95 ? 14.222 1.436 -5.694 1.00 81.88 95 GLU A N 1
ATOM 757 C CA . GLU A 1 95 ? 14.745 2.788 -5.912 1.00 81.88 95 GLU A CA 1
ATOM 758 C C . GLU A 1 95 ? 14.895 3.546 -4.587 1.00 81.88 95 GLU A C 1
ATOM 760 O O . GLU A 1 95 ? 15.931 4.169 -4.350 1.00 81.88 95 GLU A O 1
ATOM 765 N N . GLY A 1 96 ? 13.923 3.431 -3.676 1.00 79.62 96 GLY A N 1
ATOM 766 C CA . GLY A 1 96 ? 13.975 4.102 -2.371 1.00 79.62 96 GLY A CA 1
ATOM 767 C C . GLY A 1 96 ? 15.129 3.642 -1.483 1.00 79.62 96 GLY A C 1
ATOM 768 O O . GLY A 1 96 ? 15.809 4.463 -0.869 1.00 79.62 96 GLY A O 1
ATOM 769 N N . ILE A 1 97 ? 15.403 2.337 -1.457 1.00 82.38 97 ILE A N 1
ATOM 770 C CA . ILE A 1 97 ? 16.495 1.755 -0.657 1.00 82.38 97 ILE A CA 1
ATOM 771 C C . ILE A 1 97 ? 17.871 1.845 -1.338 1.00 82.38 97 ILE A C 1
ATOM 773 O O . ILE A 1 97 ? 18.851 1.358 -0.781 1.00 82.38 97 ILE A O 1
ATOM 777 N N . HIS A 1 98 ? 17.960 2.427 -2.543 1.00 80.44 98 HIS A N 1
ATOM 778 C CA . HIS A 1 98 ? 19.191 2.527 -3.346 1.00 80.44 98 HIS A CA 1
ATOM 779 C C . HIS A 1 98 ? 19.916 1.184 -3.553 1.00 80.44 98 HIS A C 1
ATOM 781 O O . HIS A 1 98 ? 21.131 1.132 -3.745 1.00 80.44 98 HIS A O 1
ATOM 787 N N . GLN A 1 99 ? 19.178 0.069 -3.535 1.00 74.31 99 GLN A N 1
ATOM 788 C CA . GLN A 1 99 ? 19.770 -1.266 -3.508 1.00 74.31 99 GLN A CA 1
ATOM 789 C C . GLN A 1 99 ? 19.406 -2.050 -4.765 1.00 74.31 99 GLN A C 1
ATOM 791 O O . GLN A 1 99 ? 18.428 -2.792 -4.837 1.00 74.31 99 GLN A O 1
ATOM 796 N N . THR A 1 100 ? 20.252 -1.931 -5.785 1.00 73.31 100 THR A N 1
ATOM 797 C CA . THR A 1 100 ? 20.018 -2.551 -7.094 1.00 73.31 100 THR A CA 1
ATOM 798 C C . THR A 1 100 ? 20.237 -4.068 -7.105 1.00 73.31 100 THR A C 1
ATOM 800 O O . THR A 1 100 ? 19.858 -4.727 -8.062 1.00 73.31 100 THR A O 1
ATOM 803 N N . ARG A 1 101 ? 20.795 -4.682 -6.061 1.00 76.06 101 ARG A N 1
ATOM 804 C CA . ARG A 1 101 ? 21.094 -6.128 -6.080 1.00 76.06 101 ARG A CA 1
ATOM 805 C C . ARG A 1 101 ? 19.942 -7.025 -5.627 1.00 76.06 101 ARG A C 1
ATOM 807 O O . ARG A 1 101 ? 20.022 -8.238 -5.792 1.00 76.06 101 ARG A O 1
ATOM 814 N N . ILE A 1 102 ? 18.886 -6.459 -5.042 1.00 80.00 102 ILE A N 1
ATOM 815 C CA . ILE A 1 102 ? 17.781 -7.263 -4.518 1.00 80.00 102 ILE A CA 1
ATOM 816 C C . ILE A 1 102 ? 16.836 -7.642 -5.670 1.00 80.00 102 ILE A C 1
ATOM 818 O O . ILE A 1 102 ? 16.352 -6.753 -6.375 1.00 80.00 102 ILE A O 1
ATOM 822 N N . PRO A 1 103 ? 16.541 -8.941 -5.870 1.00 85.06 103 PRO A N 1
ATOM 823 C CA . PRO A 1 103 ? 15.591 -9.373 -6.886 1.00 85.06 103 PRO A CA 1
ATOM 824 C C . PRO A 1 103 ? 14.169 -8.919 -6.532 1.00 85.06 103 PRO A C 1
ATOM 826 O O . PRO A 1 103 ? 13.743 -9.027 -5.379 1.00 85.06 103 PRO A O 1
ATOM 829 N N . PHE A 1 104 ? 13.403 -8.488 -7.540 1.00 83.56 104 PHE A N 1
ATOM 830 C CA . PH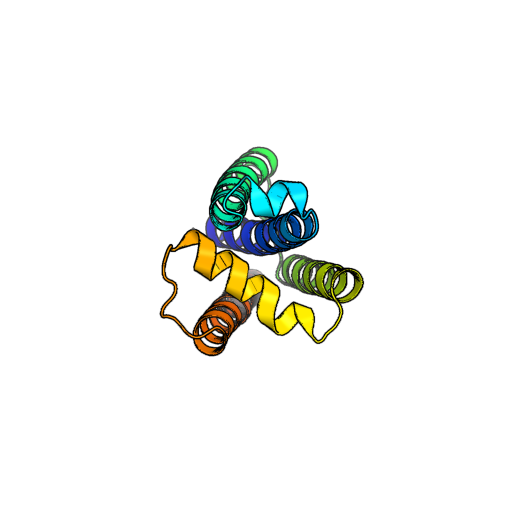E A 1 104 ? 12.032 -7.986 -7.370 1.00 83.56 104 PHE A CA 1
ATOM 831 C C . PHE A 1 104 ? 11.110 -8.971 -6.634 1.00 83.56 104 PHE A C 1
ATOM 833 O O . PHE A 1 104 ? 10.287 -8.553 -5.824 1.00 83.56 104 PHE A O 1
ATOM 840 N N . SER A 1 105 ? 11.298 -10.280 -6.844 1.00 84.88 105 SER A N 1
ATOM 841 C CA . SER A 1 105 ? 10.531 -11.334 -6.164 1.00 84.88 105 SER A CA 1
ATOM 842 C C . SER A 1 105 ? 10.643 -11.258 -4.633 1.00 84.88 105 SER A C 1
ATOM 844 O O . SER A 1 105 ? 9.633 -11.345 -3.937 1.00 84.88 105 SER A O 1
ATOM 846 N N . LYS A 1 106 ? 11.843 -10.993 -4.092 1.00 8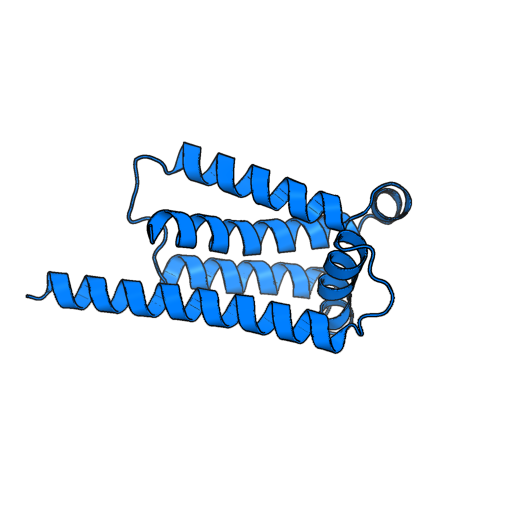6.31 106 LYS A N 1
ATOM 847 C CA . LY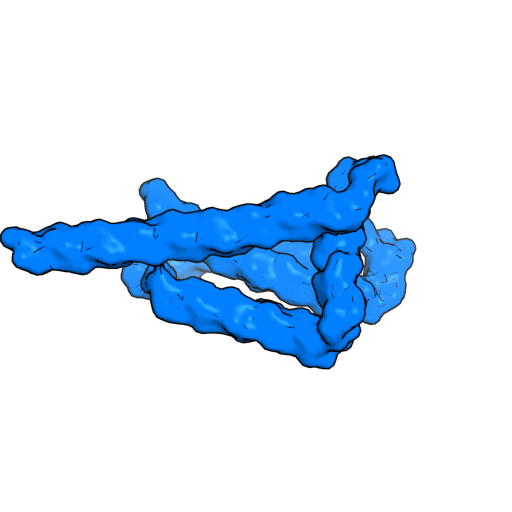S A 1 106 ? 12.043 -10.865 -2.637 1.00 86.31 106 LYS A CA 1
ATOM 848 C C . LYS A 1 106 ? 11.341 -9.629 -2.073 1.00 86.31 106 LYS A C 1
ATOM 850 O O . LYS A 1 106 ? 10.735 -9.709 -1.011 1.00 86.31 106 LYS A O 1
ATOM 855 N N . ILE A 1 107 ? 11.394 -8.507 -2.791 1.00 86.31 107 ILE A N 1
ATOM 856 C CA . ILE A 1 107 ? 10.742 -7.259 -2.366 1.00 86.31 107 ILE A CA 1
ATOM 857 C C . ILE A 1 107 ? 9.220 -7.424 -2.375 1.00 86.31 107 ILE A C 1
ATOM 859 O O . ILE A 1 107 ? 8.563 -7.080 -1.396 1.00 86.31 107 ILE A O 1
ATOM 863 N N . ASN A 1 108 ? 8.662 -8.013 -3.434 1.00 88.19 108 ASN A N 1
ATOM 864 C CA . ASN A 1 108 ? 7.231 -8.305 -3.501 1.00 88.19 108 ASN A CA 1
ATOM 865 C C . ASN A 1 108 ? 6.774 -9.255 -2.401 1.00 88.19 108 ASN A C 1
ATOM 867 O O . ASN A 1 108 ? 5.702 -9.057 -1.841 1.00 88.19 108 ASN A O 1
ATOM 871 N N . LEU A 1 109 ? 7.573 -10.273 -2.080 1.00 88.06 109 LEU A N 1
ATOM 872 C CA . LEU A 1 109 ? 7.258 -11.195 -0.997 1.00 88.06 109 LEU A CA 1
ATOM 873 C C . LEU A 1 109 ? 7.179 -10.455 0.343 1.00 88.06 109 LEU A C 1
ATOM 875 O O . LEU A 1 109 ? 6.211 -10.635 1.076 1.00 88.06 109 LEU A O 1
ATOM 879 N N . ILE A 1 110 ? 8.129 -9.559 0.626 1.00 89.62 110 ILE A N 1
ATOM 880 C CA . ILE A 1 110 ? 8.098 -8.717 1.831 1.00 89.62 110 ILE A CA 1
ATOM 881 C C . ILE A 1 110 ? 6.868 -7.798 1.829 1.00 89.62 110 ILE A C 1
ATOM 883 O O . ILE A 1 110 ? 6.156 -7.735 2.829 1.00 89.62 110 ILE A O 1
ATOM 887 N N . LEU A 1 111 ? 6.572 -7.126 0.711 1.00 87.81 111 LEU A N 1
ATOM 888 C CA . LEU A 1 111 ? 5.380 -6.277 0.578 1.00 87.81 111 LEU A CA 1
ATOM 889 C C . LEU A 1 111 ? 4.081 -7.066 0.791 1.00 87.81 111 LEU A C 1
ATOM 891 O O . LEU A 1 111 ? 3.161 -6.578 1.449 1.00 87.81 111 LEU A O 1
ATOM 895 N N . CYS A 1 112 ? 4.017 -8.296 0.282 1.00 88.50 112 CYS A N 1
ATOM 896 C CA . CYS A 1 112 ? 2.879 -9.186 0.469 1.00 88.50 112 CYS A CA 1
ATOM 897 C C . CYS A 1 112 ? 2.731 -9.574 1.946 1.00 88.50 112 CYS A C 1
ATOM 899 O O . CYS A 1 112 ? 1.645 -9.438 2.506 1.00 88.50 112 CYS A O 1
ATOM 901 N N . ILE A 1 113 ? 3.831 -9.949 2.610 1.00 90.50 113 ILE A N 1
ATOM 902 C CA . ILE A 1 113 ? 3.840 -10.263 4.046 1.00 90.50 113 ILE A CA 1
ATOM 903 C C . ILE A 1 113 ? 3.359 -9.066 4.868 1.00 90.50 113 ILE A C 1
ATOM 905 O O . ILE A 1 113 ? 2.488 -9.237 5.715 1.00 90.50 113 ILE A O 1
ATOM 909 N N . ILE A 1 114 ? 3.869 -7.857 4.610 1.00 90.69 114 ILE A N 1
ATOM 910 C CA . ILE A 1 114 ? 3.457 -6.641 5.333 1.00 90.69 114 ILE A CA 1
ATOM 911 C C . ILE A 1 114 ? 1.962 -6.374 5.130 1.00 90.69 114 ILE A C 1
ATOM 913 O O . ILE A 1 114 ? 1.243 -6.096 6.094 1.00 90.69 114 ILE A O 1
ATOM 917 N N . THR A 1 115 ? 1.479 -6.503 3.893 1.00 89.56 115 THR A N 1
ATOM 918 C CA . THR A 1 115 ? 0.065 -6.304 3.558 1.00 89.56 115 THR A CA 1
ATOM 919 C C . THR A 1 115 ? -0.827 -7.308 4.290 1.00 89.56 115 THR A C 1
ATOM 921 O O . THR A 1 115 ? -1.773 -6.899 4.964 1.00 89.56 115 THR A O 1
ATOM 924 N N . VAL A 1 116 ? -0.508 -8.603 4.224 1.00 90.12 116 VAL A N 1
ATOM 925 C CA . VAL A 1 116 ? -1.302 -9.674 4.851 1.00 90.12 116 VAL A CA 1
ATOM 926 C C . VAL A 1 116 ? -1.230 -9.599 6.376 1.00 90.12 116 VAL A C 1
ATOM 928 O O . VAL A 1 116 ? -2.265 -9.633 7.043 1.00 90.12 116 VAL A O 1
ATOM 931 N N . ALA A 1 117 ? -0.032 -9.435 6.942 1.00 89.69 117 ALA A N 1
ATOM 932 C CA . ALA A 1 117 ? 0.163 -9.361 8.386 1.00 89.69 117 ALA A CA 1
ATOM 933 C C . ALA A 1 117 ? -0.559 -8.152 8.991 1.00 89.69 117 ALA A C 1
ATOM 935 O O . ALA A 1 117 ? -1.225 -8.284 10.017 1.00 89.69 117 ALA A O 1
ATOM 936 N N . GLY A 1 118 ? -0.489 -6.984 8.345 1.00 87.31 118 GLY A N 1
ATOM 937 C CA . GLY A 1 118 ? -1.182 -5.794 8.833 1.00 87.31 118 GLY A CA 1
ATOM 938 C C . GLY A 1 118 ? -2.703 -5.951 8.839 1.00 87.31 118 GLY A C 1
ATOM 939 O O . GLY A 1 118 ? -3.350 -5.571 9.816 1.00 87.31 118 GLY A O 1
ATOM 940 N N . MET A 1 119 ? -3.272 -6.597 7.817 1.00 88.50 119 MET A N 1
ATOM 941 C CA . MET A 1 119 ? -4.704 -6.904 7.781 1.00 88.50 119 MET A CA 1
ATOM 942 C C . MET A 1 119 ? -5.105 -7.907 8.869 1.00 88.50 119 MET A C 1
ATOM 944 O O . MET A 1 119 ? -6.107 -7.702 9.557 1.00 88.50 119 MET A O 1
ATOM 948 N N . PHE A 1 120 ? -4.295 -8.947 9.073 1.00 88.88 120 PHE A N 1
ATOM 949 C CA . PHE A 1 120 ? -4.531 -9.963 10.096 1.00 88.88 120 PHE A CA 1
ATOM 950 C C . PHE A 1 120 ? -4.511 -9.376 11.516 1.00 88.88 120 PHE A C 1
ATOM 952 O O . PHE A 1 120 ? -5.425 -9.626 12.301 1.00 88.88 120 PHE A O 1
ATOM 959 N N . ILE A 1 121 ? -3.526 -8.527 11.829 1.00 88.44 121 ILE A N 1
ATOM 960 C CA . ILE A 1 121 ? -3.411 -7.855 13.135 1.00 88.44 121 ILE A CA 1
ATOM 961 C C . ILE A 1 121 ? -4.634 -6.967 13.410 1.00 88.44 121 ILE A C 1
ATOM 963 O O . ILE A 1 121 ? -5.174 -6.978 14.518 1.00 88.44 121 ILE A O 1
ATOM 967 N N . ILE A 1 122 ? -5.095 -6.212 12.407 1.00 87.31 122 ILE A N 1
ATOM 968 C CA . ILE A 1 122 ? -6.275 -5.345 12.543 1.00 87.31 122 ILE A CA 1
ATOM 969 C C . ILE A 1 122 ? -7.542 -6.183 12.755 1.00 87.31 122 ILE A C 1
ATOM 971 O O . ILE A 1 122 ? -8.328 -5.863 13.648 1.00 87.31 122 ILE A O 1
ATOM 975 N N . GLY A 1 123 ? -7.709 -7.267 11.991 1.00 85.19 123 GLY A N 1
ATOM 976 C CA . GLY A 1 123 ? -8.839 -8.189 12.128 1.00 85.19 123 GLY A CA 1
ATOM 977 C C . GLY A 1 123 ? -8.907 -8.844 13.509 1.00 85.19 123 GLY A C 1
ATOM 978 O O . GLY A 1 123 ? -9.948 -8.786 14.161 1.00 85.19 123 GLY A O 1
ATOM 979 N N . LEU A 1 124 ? -7.789 -9.388 14.002 1.00 86.44 124 LEU A N 1
ATOM 980 C CA . LEU A 1 124 ? -7.715 -9.970 15.347 1.00 86.44 124 LEU A CA 1
ATOM 981 C C . LEU A 1 124 ? -8.071 -8.956 16.433 1.00 86.44 124 LEU A C 1
ATOM 983 O O . LEU A 1 124 ? -8.824 -9.271 17.353 1.00 86.44 124 LEU A O 1
ATOM 987 N N . ASN A 1 125 ? -7.556 -7.731 16.325 1.00 86.12 125 ASN A N 1
ATOM 988 C CA . ASN A 1 125 ? -7.846 -6.690 17.302 1.00 86.12 125 ASN A CA 1
ATOM 989 C C . ASN A 1 125 ? -9.339 -6.323 17.333 1.00 86.12 125 ASN A C 1
ATOM 991 O O . ASN A 1 125 ? -9.877 -6.051 18.406 1.00 86.12 125 ASN A O 1
ATOM 995 N N . ASP A 1 126 ? -10.012 -6.305 16.184 1.00 83.06 126 ASP A N 1
ATOM 996 C CA . ASP A 1 126 ? -11.438 -5.976 16.133 1.00 83.06 126 ASP A CA 1
ATOM 997 C C . ASP A 1 126 ? -12.307 -7.118 16.674 1.00 83.06 126 ASP A C 1
ATOM 999 O O . ASP A 1 126 ? -13.237 -6.856 17.435 1.00 83.06 126 ASP A O 1
ATOM 1003 N N . ILE A 1 127 ? -11.937 -8.378 16.418 1.00 83.50 127 ILE A N 1
ATOM 1004 C CA . ILE A 1 127 ? -12.586 -9.551 17.032 1.00 83.50 127 ILE A CA 1
ATOM 1005 C C . ILE A 1 127 ? -12.427 -9.530 18.559 1.00 83.50 127 ILE A C 1
ATOM 1007 O O . ILE A 1 127 ? -13.392 -9.760 19.289 1.00 83.50 127 ILE A O 1
ATOM 1011 N N . LEU A 1 128 ? -11.224 -9.226 19.057 1.00 82.69 128 LEU A N 1
ATOM 1012 C CA . LEU A 1 128 ? -10.964 -9.130 20.496 1.00 82.69 128 LEU A CA 1
ATOM 1013 C C . LEU A 1 128 ? -11.789 -8.018 21.152 1.00 82.69 128 LEU A C 1
ATOM 1015 O O . LEU A 1 128 ? -12.331 -8.231 22.235 1.00 82.69 128 LEU A O 1
ATOM 1019 N N . LYS A 1 129 ? -11.934 -6.865 20.487 1.00 80.69 129 LYS A N 1
ATOM 1020 C CA . LYS A 1 129 ? -12.790 -5.772 20.968 1.00 80.69 129 LYS A CA 1
ATOM 1021 C C . LYS A 1 129 ? -14.267 -6.161 21.020 1.00 80.69 129 LYS A C 1
ATOM 1023 O O . LYS A 1 129 ? -14.923 -5.840 22.004 1.00 80.69 129 LYS A O 1
ATOM 1028 N N . LEU A 1 130 ? -14.780 -6.859 20.005 1.00 78.25 130 LEU A N 1
ATOM 1029 C CA . LEU A 1 130 ? -16.166 -7.343 20.000 1.00 78.25 130 LEU A CA 1
ATOM 1030 C C . LEU A 1 130 ? -16.412 -8.329 21.148 1.00 78.25 130 LEU A C 1
ATOM 1032 O O . LEU A 1 130 ? -17.379 -8.184 21.884 1.00 78.25 130 LEU A O 1
ATOM 1036 N N . LYS A 1 131 ? -15.485 -9.268 21.369 1.00 75.75 131 LYS A N 1
ATOM 1037 C CA . LYS A 1 131 ? -15.583 -10.261 22.449 1.00 75.75 131 LYS A CA 1
ATOM 1038 C C . LYS A 1 131 ? -15.502 -9.651 23.857 1.00 75.75 131 LYS A C 1
ATOM 1040 O O . LYS A 1 131 ? -15.998 -10.248 24.804 1.00 75.75 131 LYS A O 1
ATOM 1045 N N . GLN A 1 132 ? -14.851 -8.497 24.007 1.00 73.94 132 GLN A N 1
ATOM 1046 C CA . GLN A 1 132 ? -14.815 -7.743 25.264 1.00 73.94 132 GLN A CA 1
ATOM 1047 C C . GLN A 1 132 ? -16.071 -6.901 25.498 1.00 73.94 132 GLN A C 1
ATOM 1049 O O . GLN A 1 132 ? -16.371 -6.619 26.646 1.00 73.94 132 GLN A O 1
ATOM 1054 N N . ALA A 1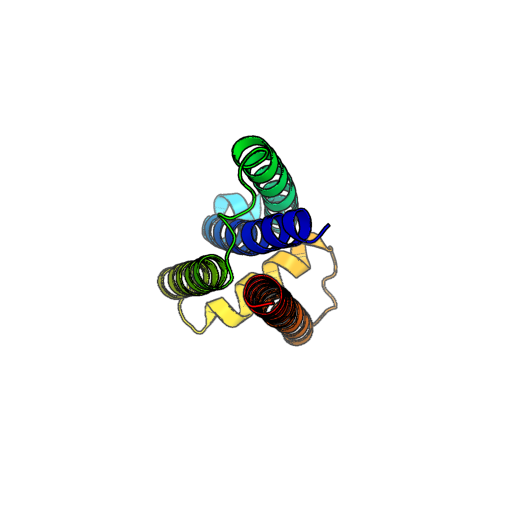 133 ? -16.776 -6.489 24.441 1.00 71.50 133 ALA A N 1
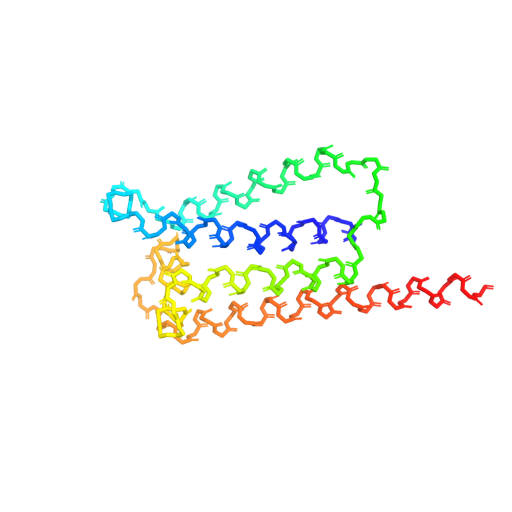ATOM 1055 C CA . ALA A 1 133 ? -18.025 -5.734 24.554 1.00 71.50 133 ALA A CA 1
ATOM 1056 C C . ALA A 1 133 ? -19.241 -6.625 24.871 1.00 71.50 133 ALA A C 1
ATOM 1058 O O . ALA A 1 133 ? -20.255 -6.121 25.336 1.00 71.50 133 ALA A O 1
ATOM 1059 N N . ASP A 1 134 ? -19.125 -7.928 24.602 1.00 62.09 134 ASP A N 1
ATOM 1060 C CA . ASP A 1 134 ? -20.147 -8.954 24.858 1.00 62.09 134 ASP A CA 1
ATOM 1061 C C . ASP A 1 134 ? -20.014 -9.600 26.261 1.00 62.09 134 ASP A C 1
ATOM 1063 O O . ASP A 1 134 ? -20.773 -10.500 26.614 1.00 62.09 134 ASP A O 1
ATOM 1067 N N . ARG A 1 135 ? -19.016 -9.178 27.055 1.00 53.12 135 ARG A N 1
ATOM 1068 C CA . ARG A 1 135 ? -18.795 -9.567 28.461 1.00 53.12 135 ARG A CA 1
ATOM 1069 C C . ARG A 1 135 ? -19.150 -8.422 29.395 1.00 53.12 135 ARG A C 1
ATOM 1071 O O . ARG A 1 135 ? -19.650 -8.736 30.495 1.00 53.12 135 ARG A O 1
#

pLDDT: mean 82.53, std 6.99, range [53.12, 91.69]

Nearest PDB structures (foldseek):
  7ssu-assembly1_A  TM=3.281E-01  e=9.294E+00  Escherichia coli K-12